Protein AF-A0A109V4A6-F1 (afdb_monomer)

Sequence (76 aa):
MDAGGGNYYVIRWDPKAQSDDDLKRMIVESMRKGAKRVMVVVKSDDISYMERAREVLANFIAQTIVVVREKEVSRT

Radius of gyration: 12.4 Å; Cα contacts (8 Å, |Δi|>4): 89; chains: 1; bounding box: 37×20×28 Å

Secondary structure (DSSP, 8-state):
-------PEEEEE-TTTS-HHHHHHHHHHHHHTT-SSEEEEES-S-HHHHHHHHHHHHT--SS-EEEEEHHHHTT-

pLDDT: mean 77.82, std 17.64, range [36.47, 95.69]

Mean predicted aligned error: 8.59 Å

Solvent-accessible surfac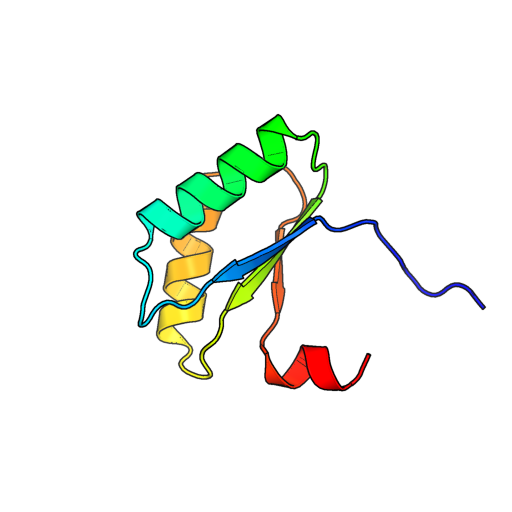e area (backbone atoms only — not comparable to full-atom values): 4742 Å² total; per-residue (Å²): 137,90,77,86,84,71,82,55,43,78,44,79,42,41,75,91,85,41,57,72,66,52,52,51,47,53,51,53,54,40,45,74,73,63,46,73,23,39,29,43,31,40,69,56,90,56,63,68,60,53,52,51,50,49,56,62,50,66,76,56,91,80,52,73,72,47,78,44,50,57,85,65,60,81,78,116

Nearest PDB structures (foldseek):
  5nez-assembly1_E  TM=7.490E-01  e=8.033E-03  Methanothermobacter thermautotrophicus str. Delta H
  5nez-assembly1_F  TM=7.393E-01  e=8.606E-03  Methanothermobacter thermautotrophicus str. Delta H
  5nez-assembly1_A  TM=7.595E-01  e=1.713E-02  Methanothermobacter thermautotrophicus str. Delta H
  5nez-assembly1_B  TM=7.707E-01  e=1.966E-02  Methanothermobacter thermautotrophicus str. Delta H
  5nez-assembly1_D  TM=7.541E-01  e=1.599E-02  Methanothermobacter thermautotrophicus str. Delta H

Structure (mmCIF, N/CA/C/O backbone):
data_AF-A0A109V4A6-F1
#
_entry.id   AF-A0A109V4A6-F1
#
loop_
_atom_site.group_PDB
_atom_site.id
_atom_site.type_symbol
_atom_site.label_atom_id
_atom_site.label_alt_id
_atom_site.label_comp_id
_atom_site.label_asym_id
_atom_site.label_entity_id
_atom_site.label_seq_id
_atom_site.pdbx_PDB_ins_code
_atom_site.Cartn_x
_atom_site.Cartn_y
_atom_site.Cartn_z
_atom_site.occupancy
_atom_site.B_iso_or_equiv
_atom_site.auth_seq_id
_atom_site.auth_comp_id
_atom_site.auth_asym_id
_atom_site.auth_a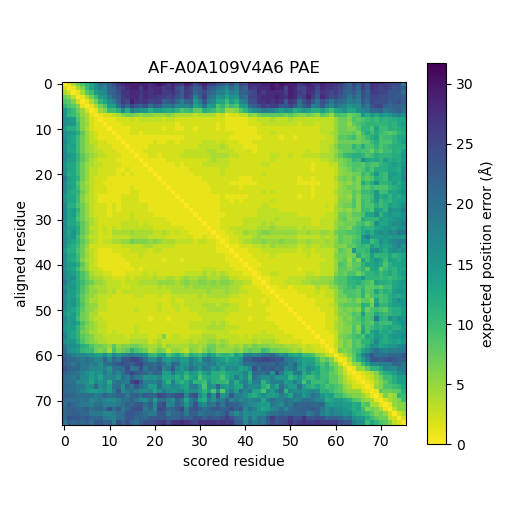tom_id
_atom_site.pdbx_PDB_model_num
ATOM 1 N N . MET A 1 1 ? -26.708 -9.929 -8.077 1.00 36.47 1 MET A N 1
ATOM 2 C CA . MET A 1 1 ? -25.943 -11.126 -7.676 1.00 36.47 1 MET A CA 1
ATOM 3 C C . MET A 1 1 ? -24.707 -10.624 -6.960 1.00 36.47 1 MET A C 1
ATOM 5 O O . MET A 1 1 ? -23.816 -10.100 -7.612 1.00 36.47 1 MET A O 1
ATOM 9 N N . ASP A 1 2 ? -24.725 -10.689 -5.632 1.00 40.03 2 ASP A N 1
ATOM 10 C CA . ASP A 1 2 ? -23.615 -10.287 -4.771 1.00 40.03 2 ASP A CA 1
ATOM 11 C C . ASP A 1 2 ? -22.596 -11.421 -4.669 1.00 40.03 2 ASP A C 1
ATOM 13 O O . ASP A 1 2 ? -22.893 -12.492 -4.142 1.00 40.03 2 ASP A O 1
ATOM 17 N N . ALA A 1 3 ? -21.381 -11.161 -5.143 1.00 38.31 3 ALA A N 1
ATOM 18 C CA . ALA A 1 3 ? -20.202 -11.953 -4.837 1.00 38.31 3 ALA A CA 1
ATOM 19 C C . ALA A 1 3 ? -19.179 -11.039 -4.141 1.00 38.31 3 ALA A C 1
ATOM 21 O O . ALA A 1 3 ? -18.509 -10.235 -4.776 1.00 38.31 3 ALA A O 1
ATOM 22 N N . GLY A 1 4 ? -19.083 -11.133 -2.811 1.00 37.62 4 GLY A N 1
ATOM 23 C CA . GLY A 1 4 ? -17.848 -10.828 -2.073 1.00 37.62 4 GLY A CA 1
ATOM 24 C C . GLY A 1 4 ? -17.351 -9.377 -1.992 1.00 37.62 4 GLY A C 1
ATOM 25 O O . GLY A 1 4 ? -16.171 -9.192 -1.702 1.00 37.62 4 GLY A O 1
ATOM 26 N N . GLY A 1 5 ? -18.194 -8.357 -2.189 1.00 41.50 5 GLY A N 1
ATOM 27 C CA . GLY A 1 5 ? -17.827 -6.933 -2.095 1.00 41.50 5 GLY A CA 1
ATOM 28 C C . GLY A 1 5 ? -17.479 -6.453 -0.678 1.00 41.50 5 GLY A C 1
ATOM 29 O O . GLY A 1 5 ? -18.168 -5.615 -0.102 1.00 41.50 5 GLY A O 1
ATOM 30 N N . GLY A 1 6 ? -16.418 -6.988 -0.071 1.00 53.12 6 GLY A N 1
ATOM 31 C CA . GLY A 1 6 ? -15.838 -6.412 1.137 1.00 53.12 6 GLY A CA 1
ATOM 32 C C . GLY A 1 6 ? -15.365 -4.991 0.835 1.00 53.12 6 GLY A C 1
ATOM 33 O O . GLY A 1 6 ? -14.598 -4.785 -0.095 1.00 53.12 6 GLY A O 1
ATOM 34 N N . ASN A 1 7 ? -15.830 -4.002 1.593 1.00 72.88 7 ASN A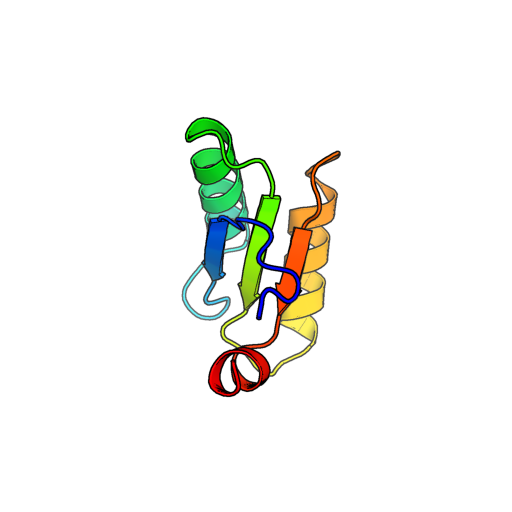 N 1
ATOM 35 C CA . ASN A 1 7 ? -15.515 -2.592 1.360 1.00 72.88 7 ASN A CA 1
ATOM 36 C C . ASN A 1 7 ? -14.031 -2.316 1.712 1.00 72.88 7 ASN A C 1
ATOM 38 O O . ASN A 1 7 ? -13.707 -2.022 2.865 1.00 72.88 7 ASN A O 1
ATOM 42 N N . TYR A 1 8 ? -13.113 -2.518 0.759 1.00 76.81 8 TYR A N 1
ATOM 43 C CA . TYR A 1 8 ? -11.679 -2.254 0.926 1.00 76.81 8 TYR A CA 1
ATOM 44 C C . TYR A 1 8 ? -11.367 -0.786 0.636 1.00 76.81 8 TYR A C 1
ATOM 46 O O . TYR A 1 8 ? -11.786 -0.237 -0.382 1.00 76.81 8 TYR A O 1
ATOM 54 N N . TYR A 1 9 ? -10.545 -0.168 1.482 1.00 84.31 9 TYR A N 1
ATOM 55 C CA . TYR A 1 9 ? -9.872 1.072 1.122 1.00 84.31 9 TYR A CA 1
ATOM 56 C C . TYR A 1 9 ? -8.696 0.749 0.198 1.00 84.31 9 TYR A C 1
ATOM 58 O O . TYR A 1 9 ? -7.773 0.034 0.590 1.00 84.31 9 TYR A O 1
ATOM 66 N N . VAL A 1 10 ? -8.733 1.247 -1.037 1.00 88.69 10 VAL A N 1
ATOM 67 C CA . VAL A 1 10 ? -7.733 0.906 -2.056 1.00 88.69 10 VAL A CA 1
ATOM 68 C C . VAL A 1 10 ? -6.587 1.910 -2.045 1.00 88.69 10 VAL A C 1
ATOM 70 O O . VAL A 1 10 ? -6.767 3.081 -2.373 1.00 88.69 10 VAL A O 1
ATOM 73 N N . ILE A 1 11 ? -5.392 1.426 -1.726 1.00 90.50 11 ILE A N 1
ATOM 74 C CA . ILE A 1 11 ? -4.123 2.137 -1.849 1.00 90.50 11 ILE A CA 1
ATOM 75 C C . ILE A 1 11 ? -3.455 1.684 -3.141 1.00 90.50 11 ILE A C 1
ATOM 77 O O . ILE A 1 11 ? -3.256 0.495 -3.360 1.00 90.50 11 ILE A O 1
ATOM 81 N N . ARG A 1 12 ? -3.099 2.633 -4.005 1.00 92.31 12 ARG A N 1
ATOM 82 C CA . ARG A 1 12 ? -2.280 2.370 -5.191 1.00 92.31 12 ARG A CA 1
ATOM 83 C C . ARG A 1 12 ? -0.896 2.940 -4.939 1.00 92.31 12 ARG A C 1
ATOM 85 O O . ARG A 1 12 ? -0.778 4.155 -4.819 1.00 92.31 12 ARG A O 1
ATOM 92 N N . TRP A 1 13 ? 0.102 2.074 -4.848 1.00 94.62 13 TRP A N 1
ATOM 93 C CA . TRP A 1 13 ? 1.479 2.456 -4.558 1.00 94.62 13 TRP A CA 1
ATOM 94 C C . TRP A 1 13 ? 2.368 2.183 -5.766 1.00 94.62 13 TRP A C 1
ATOM 96 O O . TRP A 1 13 ? 2.349 1.087 -6.329 1.00 94.62 13 TRP A O 1
ATOM 106 N N . ASP A 1 14 ? 3.111 3.205 -6.179 1.00 94.56 14 ASP A N 1
ATOM 107 C CA . ASP A 1 14 ? 4.110 3.118 -7.236 1.00 94.56 14 ASP A CA 1
ATOM 108 C C . ASP A 1 14 ? 5.512 3.042 -6.620 1.00 94.56 14 ASP A C 1
ATOM 110 O O . ASP A 1 14 ? 6.059 4.075 -6.236 1.00 94.56 14 ASP A O 1
ATOM 114 N N . PRO A 1 15 ? 6.132 1.856 -6.549 1.00 92.19 15 PRO A N 1
ATOM 115 C CA . PRO A 1 15 ? 7.436 1.696 -5.912 1.00 92.19 15 PRO A CA 1
ATOM 116 C C . PRO A 1 15 ? 8.594 2.355 -6.677 1.00 92.19 15 PRO A C 1
ATOM 118 O O . PRO A 1 15 ? 9.710 2.419 -6.160 1.00 92.19 15 PRO A O 1
ATOM 121 N N . LYS A 1 16 ? 8.369 2.797 -7.923 1.00 93.12 16 LYS A N 1
ATOM 122 C CA . LYS A 1 16 ? 9.372 3.507 -8.731 1.00 93.12 16 LYS A CA 1
ATOM 123 C C . LYS A 1 16 ? 9.331 5.016 -8.502 1.00 93.12 16 LYS A C 1
ATOM 125 O O . LYS A 1 16 ? 10.321 5.690 -8.770 1.00 93.12 16 LYS A O 1
ATOM 130 N N . ALA A 1 17 ? 8.202 5.535 -8.021 1.00 94.75 17 ALA A N 1
ATOM 131 C CA . ALA A 1 17 ? 7.993 6.958 -7.760 1.00 94.75 17 ALA A CA 1
ATOM 132 C C . ALA A 1 17 ? 7.824 7.289 -6.267 1.00 94.75 17 ALA A C 1
ATOM 134 O O . ALA A 1 17 ? 7.957 8.448 -5.882 1.00 94.75 17 ALA A O 1
ATOM 135 N N . GLN A 1 18 ? 7.511 6.297 -5.435 1.00 95.19 18 GLN A N 1
ATOM 136 C CA . GLN A 1 18 ? 7.182 6.450 -4.022 1.00 95.19 18 GLN A CA 1
ATOM 137 C C . GLN A 1 18 ? 8.038 5.507 -3.176 1.00 95.19 18 GLN A C 1
ATOM 139 O O . GLN A 1 18 ? 8.318 4.368 -3.552 1.00 95.19 18 GLN A O 1
ATOM 144 N N . SER A 1 19 ? 8.439 5.990 -2.008 1.00 95.38 19 SER A N 1
ATOM 145 C CA . SER A 1 19 ? 9.205 5.230 -1.025 1.00 95.38 19 SER A CA 1
ATOM 146 C C . SER A 1 19 ? 8.320 4.262 -0.226 1.00 95.38 19 SER A C 1
ATOM 148 O O . SER A 1 19 ? 7.087 4.311 -0.285 1.00 95.38 19 SER A O 1
ATOM 150 N N . ASP A 1 20 ? 8.950 3.395 0.567 1.00 94.31 20 ASP A N 1
ATOM 151 C CA . ASP A 1 20 ? 8.244 2.520 1.515 1.00 94.31 20 ASP A CA 1
ATOM 152 C C . ASP A 1 20 ? 7.557 3.327 2.633 1.00 94.31 20 ASP A C 1
ATOM 154 O O . ASP A 1 20 ? 6.474 2.963 3.105 1.00 94.31 20 ASP A O 1
ATOM 158 N N . ASP A 1 21 ? 8.136 4.472 3.009 1.00 94.69 21 ASP A N 1
ATOM 159 C CA . ASP A 1 21 ? 7.548 5.396 3.981 1.00 94.69 21 ASP A CA 1
ATOM 160 C C . ASP A 1 21 ? 6.273 6.059 3.446 1.00 94.69 21 ASP A C 1
ATOM 162 O O . ASP A 1 21 ? 5.325 6.275 4.208 1.00 94.69 21 ASP A O 1
ATOM 166 N N . ASP A 1 22 ? 6.194 6.313 2.136 1.00 95.69 22 ASP A N 1
ATOM 167 C CA . ASP A 1 22 ? 4.969 6.807 1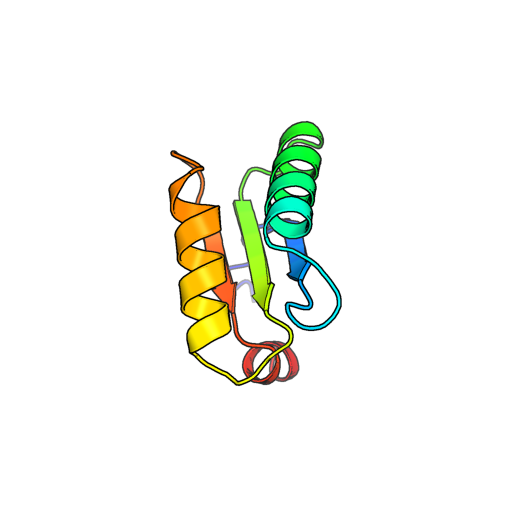.503 1.00 95.69 22 ASP A CA 1
ATOM 168 C C . ASP A 1 22 ? 3.847 5.768 1.608 1.00 95.69 22 ASP A C 1
ATOM 170 O O . ASP A 1 22 ? 2.735 6.104 2.023 1.00 95.69 22 ASP A O 1
ATOM 174 N N . LEU A 1 23 ? 4.140 4.492 1.323 1.00 93.81 23 LEU A N 1
ATOM 175 C CA . LEU A 1 23 ? 3.174 3.402 1.497 1.00 93.81 23 LEU A CA 1
ATOM 176 C C . LEU A 1 23 ? 2.705 3.314 2.955 1.00 93.81 23 LEU A C 1
ATOM 178 O O . LEU A 1 23 ? 1.501 3.269 3.225 1.00 93.81 23 LEU A O 1
ATOM 182 N N . LYS A 1 24 ? 3.644 3.354 3.906 1.00 92.56 24 LYS A N 1
ATOM 183 C CA . LYS A 1 24 ? 3.343 3.341 5.342 1.00 92.56 24 LYS A CA 1
ATOM 184 C C . LYS A 1 24 ? 2.423 4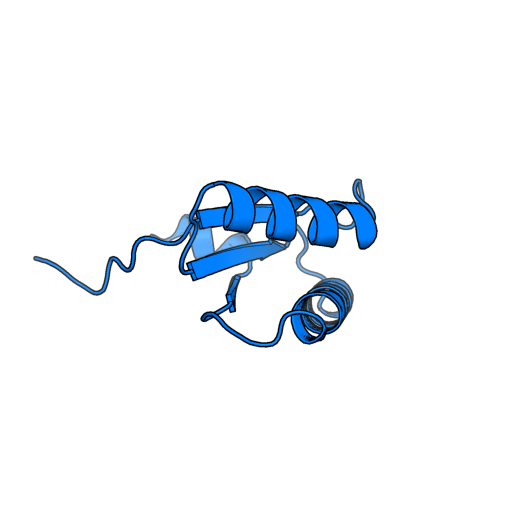.498 5.733 1.00 92.56 24 LYS A C 1
ATOM 186 O O . LYS A 1 24 ? 1.432 4.290 6.439 1.00 92.56 24 LYS A O 1
ATOM 191 N N . ARG A 1 25 ? 2.710 5.711 5.253 1.00 94.19 25 ARG A N 1
ATOM 192 C CA . ARG A 1 25 ? 1.897 6.904 5.506 1.00 94.19 25 ARG A CA 1
ATOM 193 C C . ARG A 1 25 ? 0.490 6.758 4.932 1.00 94.19 25 ARG A C 1
ATOM 195 O O . ARG A 1 25 ? -0.474 7.024 5.648 1.00 94.19 25 ARG A O 1
ATOM 202 N N . MET A 1 26 ? 0.357 6.284 3.694 1.00 93.06 26 MET A N 1
ATOM 203 C CA . MET A 1 26 ? -0.943 6.047 3.057 1.00 93.06 26 MET A CA 1
ATOM 204 C C . MET A 1 26 ? -1.800 5.051 3.851 1.00 93.06 26 MET A C 1
ATOM 206 O O . MET A 1 26 ? -3.002 5.265 4.023 1.00 93.06 26 MET A O 1
ATOM 210 N N . ILE A 1 27 ? -1.189 3.989 4.388 1.00 89.94 27 ILE A N 1
ATOM 211 C CA . ILE A 1 27 ? -1.878 3.004 5.233 1.00 89.94 27 ILE A CA 1
ATOM 212 C C . ILE A 1 27 ? -2.366 3.657 6.527 1.00 89.94 27 ILE A C 1
ATOM 214 O O . ILE A 1 27 ? -3.553 3.563 6.844 1.00 89.94 27 ILE A O 1
ATOM 218 N N . VAL A 1 28 ? -1.499 4.382 7.239 1.00 89.69 28 VAL A N 1
ATOM 219 C CA . VAL A 1 28 ? -1.877 5.085 8.477 1.00 89.69 28 VAL A CA 1
ATOM 220 C C . VAL A 1 28 ? -2.997 6.097 8.226 1.00 89.69 28 VAL A C 1
ATOM 222 O O . VAL A 1 28 ? -3.951 6.173 9.001 1.00 89.69 28 VAL A O 1
ATOM 225 N N . GLU A 1 29 ? -2.920 6.864 7.140 1.00 92.00 29 GLU A N 1
ATOM 226 C CA . GLU A 1 29 ? -3.958 7.827 6.767 1.00 92.00 29 GLU A CA 1
ATOM 227 C C . GLU A 1 29 ? -5.292 7.141 6.451 1.00 92.00 29 GLU A C 1
ATOM 229 O O . GLU A 1 29 ? -6.344 7.652 6.840 1.00 92.00 29 GLU A O 1
ATOM 234 N N . SER A 1 30 ? -5.271 5.970 5.808 1.00 88.44 30 SER A N 1
ATOM 235 C CA . SER A 1 30 ? -6.490 5.192 5.563 1.00 88.44 30 SER A CA 1
ATOM 236 C C . SER A 1 30 ? -7.138 4.714 6.866 1.00 88.44 30 SER A C 1
ATOM 238 O O . SER A 1 30 ? -8.346 4.867 7.054 1.00 88.44 30 SER A O 1
ATOM 240 N N . MET A 1 31 ? -6.334 4.229 7.815 1.00 85.62 31 MET A N 1
ATOM 241 C CA . MET A 1 31 ? -6.807 3.779 9.125 1.00 85.62 31 MET A CA 1
ATOM 242 C C . MET A 1 31 ? -7.375 4.942 9.943 1.00 85.62 31 MET A C 1
ATOM 244 O O . MET A 1 31 ? -8.438 4.806 10.544 1.00 85.62 31 MET A O 1
ATOM 248 N N . ARG A 1 32 ? -6.737 6.122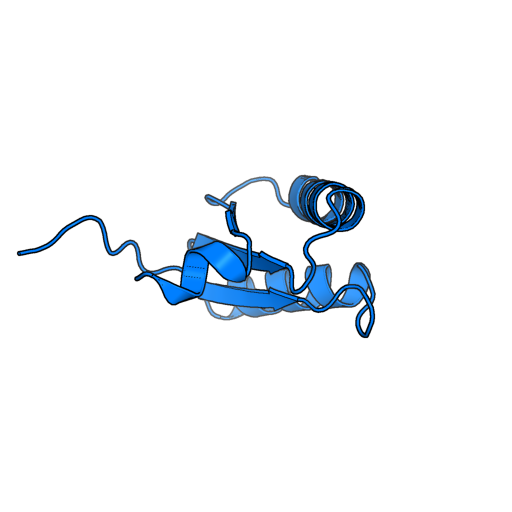 9.901 1.00 87.00 32 ARG A N 1
ATOM 249 C CA . ARG A 1 32 ? -7.268 7.351 10.524 1.00 87.00 32 ARG A CA 1
ATOM 250 C C . ARG A 1 32 ? -8.629 7.759 9.957 1.00 87.00 32 ARG A C 1
ATOM 252 O O . ARG A 1 32 ? -9.434 8.335 10.678 1.00 87.00 32 ARG A O 1
ATOM 259 N N . LYS A 1 33 ? -8.901 7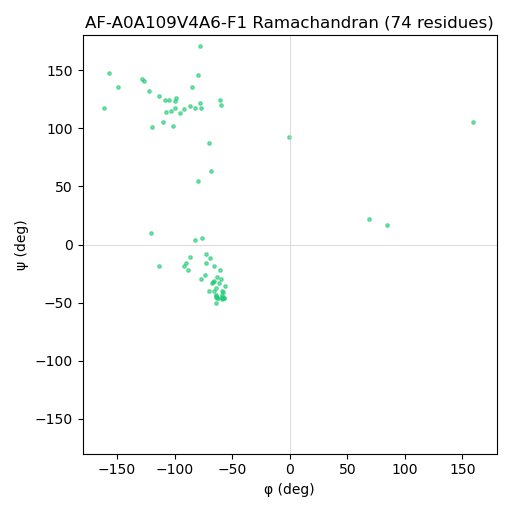.436 8.690 1.00 87.62 33 LYS A N 1
ATOM 260 C CA . LYS A 1 33 ? -10.201 7.648 8.029 1.00 87.62 33 LYS A CA 1
ATOM 261 C C . LYS A 1 33 ? -11.222 6.540 8.327 1.00 87.62 33 LYS A C 1
ATOM 263 O O . LYS A 1 33 ? -12.319 6.565 7.778 1.00 87.62 33 LYS A O 1
ATOM 268 N N . GLY A 1 34 ? -10.881 5.573 9.180 1.00 83.88 34 GLY A N 1
ATOM 269 C CA . GLY A 1 34 ? -11.763 4.477 9.574 1.00 83.88 34 GLY A CA 1
ATOM 270 C C . GLY A 1 34 ? -11.761 3.285 8.615 1.00 83.88 34 GLY A C 1
ATOM 271 O O . GLY A 1 34 ? -12.677 2.462 8.678 1.00 83.88 34 GLY A O 1
ATOM 272 N N . ALA A 1 35 ? -10.763 3.167 7.728 1.00 85.31 35 ALA A N 1
ATOM 273 C CA . ALA A 1 35 ? -10.616 1.983 6.887 1.00 85.31 35 ALA A CA 1
ATOM 274 C C . ALA A 1 35 ? -10.443 0.732 7.761 1.00 85.31 35 ALA A C 1
ATOM 276 O O . ALA A 1 35 ? -9.493 0.635 8.532 1.00 85.31 35 ALA A O 1
ATOM 277 N N . LYS A 1 36 ? -11.367 -0.226 7.620 1.00 79.81 36 LYS A N 1
ATOM 278 C CA . LYS A 1 36 ? -11.339 -1.515 8.340 1.00 79.81 36 LYS A CA 1
ATOM 279 C C . LYS A 1 36 ? -10.589 -2.617 7.591 1.00 79.81 36 LYS A C 1
ATOM 281 O O . LYS A 1 36 ? -10.347 -3.689 8.140 1.00 79.81 36 LYS A O 1
ATOM 286 N N . ARG A 1 37 ? -10.353 -2.409 6.295 1.00 81.44 37 ARG A N 1
ATOM 287 C CA . ARG A 1 37 ? -9.671 -3.321 5.372 1.00 81.44 37 ARG A CA 1
ATOM 288 C C . ARG A 1 37 ? -8.968 -2.474 4.326 1.00 81.44 37 ARG A C 1
ATOM 290 O O . ARG A 1 37 ? -9.575 -1.538 3.803 1.00 81.44 37 ARG A O 1
ATOM 297 N N . VAL A 1 38 ? -7.722 -2.804 4.015 1.00 83.06 38 VAL A N 1
ATOM 298 C CA . VAL A 1 38 ? -6.908 -2.057 3.053 1.00 83.06 38 VAL A CA 1
ATOM 299 C C . VAL A 1 38 ? -6.470 -3.008 1.948 1.00 83.06 38 VAL A C 1
ATOM 301 O O . VAL A 1 38 ? -6.004 -4.109 2.221 1.00 83.06 38 VAL A O 1
ATOM 304 N N . MET A 1 39 ? -6.634 -2.600 0.694 1.00 85.50 39 MET A N 1
ATOM 305 C CA . MET A 1 39 ? -6.073 -3.308 -0.454 1.00 85.50 39 MET A CA 1
ATOM 306 C C . MET A 1 39 ? -4.922 -2.483 -1.008 1.00 85.50 39 MET A C 1
ATOM 308 O O . MET A 1 39 ? -5.125 -1.318 -1.346 1.00 85.50 39 MET A O 1
ATOM 312 N N . VAL A 1 40 ? -3.732 -3.072 -1.108 1.00 88.62 40 VAL A N 1
ATOM 313 C CA . VAL A 1 40 ? -2.564 -2.413 -1.700 1.00 88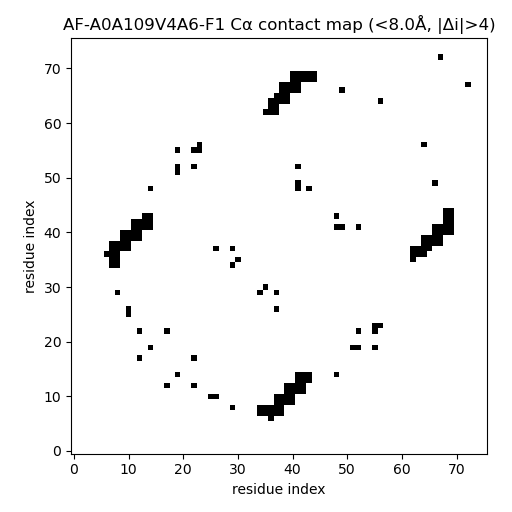.62 40 VAL A CA 1
ATOM 314 C C . VAL A 1 40 ? -2.354 -2.959 -3.104 1.00 88.62 40 VAL A C 1
ATOM 316 O O . VAL A 1 40 ? -2.058 -4.136 -3.296 1.00 88.62 40 VAL A O 1
ATOM 319 N N . VAL A 1 41 ? -2.517 -2.087 -4.090 1.00 89.50 41 VAL A N 1
ATOM 320 C CA . VAL A 1 41 ? -2.203 -2.357 -5.489 1.00 89.50 41 VAL A CA 1
ATOM 321 C C . VAL A 1 41 ? -0.806 -1.823 -5.759 1.00 89.50 41 VAL A C 1
ATOM 323 O O . VAL A 1 41 ? -0.587 -0.610 -5.719 1.00 89.50 41 VAL A O 1
ATOM 326 N N . VAL A 1 42 ? 0.129 -2.731 -6.023 1.00 91.50 42 VAL A N 1
ATOM 327 C CA . VAL A 1 42 ? 1.507 -2.388 -6.390 1.00 91.50 42 VAL A CA 1
ATOM 328 C C . VAL A 1 42 ? 1.554 -2.173 -7.902 1.00 91.50 42 VAL A C 1
ATOM 330 O O . VAL A 1 42 ? 1.253 -3.089 -8.668 1.00 91.50 42 VAL A O 1
ATOM 333 N N . LYS A 1 43 ? 1.919 -0.965 -8.344 1.00 89.88 43 LYS A N 1
ATOM 334 C CA . LYS A 1 43 ? 2.038 -0.597 -9.770 1.00 89.88 43 LYS A CA 1
ATOM 335 C C . LYS A 1 43 ? 3.354 -1.087 -10.378 1.00 89.88 43 LYS A C 1
ATOM 337 O O . LYS A 1 43 ? 4.172 -0.315 -10.874 1.00 89.88 43 LYS A O 1
ATOM 342 N N . SER A 1 44 ? 3.615 -2.380 -10.254 1.00 86.31 44 SER A N 1
ATOM 343 C CA . SER A 1 44 ? 4.775 -3.025 -10.855 1.00 86.31 44 SER A CA 1
ATOM 344 C C . SER A 1 44 ? 4.516 -4.515 -11.029 1.00 86.31 44 SER A C 1
ATOM 346 O O . SER A 1 44 ? 3.840 -5.137 -10.213 1.00 86.31 44 SER A O 1
ATOM 348 N N . ASP A 1 45 ? 5.089 -5.087 -12.085 1.00 84.38 45 ASP A N 1
ATOM 349 C CA . ASP A 1 45 ? 5.101 -6.534 -12.318 1.00 84.38 45 ASP A CA 1
ATOM 350 C C . ASP A 1 45 ? 6.286 -7.234 -11.623 1.00 84.38 45 ASP A C 1
ATOM 352 O O . ASP A 1 45 ? 6.335 -8.462 -11.577 1.00 84.38 45 ASP A O 1
ATOM 356 N N . ASP A 1 46 ? 7.252 -6.470 -11.105 1.00 87.50 46 ASP A N 1
ATOM 357 C CA . ASP A 1 46 ? 8.441 -7.008 -10.445 1.00 87.50 46 ASP A CA 1
ATOM 358 C C . ASP A 1 46 ? 8.108 -7.470 -9.016 1.00 87.50 46 ASP A C 1
ATOM 360 O O . ASP A 1 46 ? 7.627 -6.702 -8.176 1.00 87.50 46 ASP A O 1
ATOM 364 N N . ILE A 1 47 ? 8.371 -8.755 -8.763 1.00 87.00 47 ILE A N 1
ATOM 365 C CA . ILE A 1 47 ? 8.037 -9.449 -7.518 1.00 87.00 47 ILE A CA 1
ATOM 366 C C . ILE A 1 47 ? 8.767 -8.875 -6.302 1.00 87.00 47 ILE A C 1
ATOM 368 O O . ILE A 1 47 ? 8.207 -8.885 -5.207 1.00 87.00 47 ILE A O 1
ATOM 372 N N . SER A 1 48 ? 9.955 -8.295 -6.484 1.00 90.88 48 SER A N 1
ATOM 373 C CA . SER A 1 48 ? 10.718 -7.692 -5.388 1.00 90.88 48 SER A CA 1
ATOM 374 C C . SER A 1 48 ? 9.957 -6.536 -4.728 1.00 90.88 48 SER A C 1
ATOM 376 O O . SER A 1 48 ? 10.000 -6.359 -3.511 1.00 90.88 48 SER A O 1
ATOM 378 N N . TYR A 1 49 ? 9.163 -5.780 -5.493 1.00 89.94 49 TYR A N 1
ATOM 379 C CA . TYR A 1 49 ? 8.327 -4.722 -4.927 1.00 89.94 49 TYR A CA 1
ATOM 380 C C . TYR A 1 49 ? 7.110 -5.258 -4.170 1.00 89.94 49 TYR A C 1
ATOM 382 O O . TYR A 1 49 ? 6.623 -4.601 -3.252 1.00 89.94 49 TYR A O 1
ATOM 390 N N . MET A 1 50 ? 6.632 -6.455 -4.513 1.00 84.88 50 MET A N 1
ATOM 391 C CA . MET A 1 50 ? 5.580 -7.133 -3.750 1.00 84.88 50 MET A CA 1
ATOM 392 C C . MET A 1 50 ? 6.115 -7.598 -2.394 1.00 84.88 50 MET A C 1
ATOM 394 O O . MET A 1 50 ? 5.427 -7.464 -1.383 1.00 84.88 50 MET A O 1
ATOM 398 N N . GLU A 1 51 ? 7.351 -8.102 -2.361 1.00 88.50 51 GLU A N 1
ATOM 399 C CA . GLU A 1 51 ? 8.042 -8.474 -1.123 1.00 88.50 51 GLU A CA 1
ATOM 400 C C . GLU A 1 51 ? 8.263 -7.254 -0.226 1.00 88.50 51 GLU A C 1
ATOM 402 O O . GLU A 1 51 ? 7.893 -7.296 0.947 1.00 88.50 51 GLU A O 1
ATOM 407 N N . ARG A 1 52 ? 8.728 -6.134 -0.793 1.00 90.44 52 ARG A N 1
ATOM 408 C CA . ARG A 1 52 ? 8.858 -4.858 -0.068 1.00 90.44 52 ARG A CA 1
ATOM 409 C C . ARG A 1 52 ? 7.528 -4.362 0.488 1.00 90.44 52 ARG A C 1
ATOM 411 O O . ARG A 1 52 ? 7.441 -4.014 1.663 1.00 90.44 52 ARG A O 1
ATOM 418 N N . ALA A 1 53 ? 6.462 -4.390 -0.316 1.00 89.00 53 ALA A N 1
ATOM 419 C CA . ALA A 1 53 ? 5.130 -4.057 0.176 1.00 89.00 53 ALA A CA 1
ATOM 420 C C . ALA A 1 53 ? 4.752 -4.972 1.352 1.00 89.00 53 ALA A C 1
ATOM 422 O O . ALA A 1 53 ? 4.335 -4.480 2.395 1.00 89.00 53 ALA A O 1
ATOM 423 N N . ARG A 1 54 ? 4.970 -6.289 1.245 1.00 85.94 54 ARG A N 1
ATOM 424 C CA . ARG A 1 54 ? 4.703 -7.248 2.331 1.00 85.94 54 ARG A CA 1
ATOM 425 C C . ARG A 1 54 ? 5.477 -6.918 3.612 1.00 85.94 54 ARG A C 1
ATOM 427 O O . ARG A 1 54 ? 4.898 -7.025 4.689 1.00 85.94 54 ARG A O 1
ATOM 434 N N . GLU A 1 55 ? 6.740 -6.511 3.516 1.00 89.12 55 GLU A N 1
ATOM 435 C CA . GLU A 1 55 ? 7.553 -6.089 4.667 1.00 89.12 55 GLU A CA 1
ATOM 436 C C . GLU A 1 55 ? 6.990 -4.835 5.340 1.00 89.12 55 GLU A C 1
ATOM 438 O O . GLU A 1 55 ? 6.840 -4.802 6.562 1.00 89.12 55 GLU A O 1
ATOM 443 N N . VAL A 1 56 ? 6.589 -3.830 4.554 1.00 88.75 56 VAL A N 1
ATOM 444 C CA . VAL A 1 56 ? 5.907 -2.640 5.084 1.00 88.75 56 VAL A CA 1
ATOM 445 C C . VAL A 1 56 ? 4.625 -3.043 5.807 1.00 88.75 56 VAL A C 1
ATOM 447 O O . VAL A 1 56 ? 4.383 -2.587 6.926 1.00 88.75 56 VAL A O 1
ATOM 450 N N . LEU A 1 57 ? 3.833 -3.930 5.199 1.00 84.62 57 LEU A N 1
ATOM 451 C CA . LEU A 1 57 ? 2.567 -4.418 5.741 1.00 84.62 57 LEU A CA 1
ATOM 452 C C . LEU A 1 57 ? 2.734 -5.261 7.010 1.00 84.62 57 LEU A C 1
ATOM 454 O O . LEU A 1 57 ? 1.875 -5.193 7.885 1.00 84.62 57 LEU A O 1
ATOM 458 N N . ALA A 1 58 ? 3.837 -6.000 7.154 1.00 82.88 58 ALA A N 1
ATOM 459 C CA . ALA A 1 58 ? 4.130 -6.795 8.349 1.00 82.88 58 ALA A CA 1
ATOM 460 C C . ALA A 1 58 ? 4.242 -5.940 9.625 1.00 82.88 58 ALA A C 1
ATOM 462 O O . ALA A 1 58 ? 4.012 -6.442 10.723 1.00 82.88 58 ALA A O 1
ATOM 463 N N . ASN A 1 59 ? 4.521 -4.638 9.490 1.00 78.75 59 ASN A N 1
ATOM 464 C CA . ASN A 1 59 ? 4.530 -3.697 10.612 1.00 78.75 59 ASN A CA 1
ATOM 465 C C . ASN A 1 59 ? 3.125 -3.355 11.147 1.00 78.75 59 ASN A C 1
ATOM 467 O O . ASN A 1 59 ? 3.007 -2.686 12.174 1.00 78.75 59 ASN A O 1
ATOM 471 N N . PHE A 1 60 ? 2.053 -3.778 10.469 1.00 75.50 60 PHE A N 1
ATOM 472 C CA . PHE A 1 60 ? 0.670 -3.484 10.838 1.00 75.50 60 PHE A CA 1
ATOM 473 C C . PHE A 1 60 ? -0.027 -4.762 11.331 1.00 75.50 60 PHE A C 1
ATOM 475 O O . PHE A 1 60 ? -0.381 -5.641 10.552 1.00 75.50 60 PHE A O 1
ATOM 482 N N . ILE A 1 61 ? -0.234 -4.870 12.648 1.00 59.53 61 ILE A N 1
ATOM 483 C CA . ILE A 1 61 ? -0.602 -6.135 13.316 1.00 59.53 61 ILE A CA 1
ATOM 484 C C . ILE A 1 61 ? -2.050 -6.614 13.078 1.00 59.53 61 ILE A C 1
ATOM 486 O O . ILE A 1 61 ? -2.324 -7.790 13.293 1.00 59.53 61 ILE A O 1
ATOM 490 N N . ALA A 1 62 ? -2.999 -5.808 12.596 1.00 54.06 62 ALA A N 1
ATOM 491 C CA . ALA A 1 62 ? -4.343 -6.333 12.326 1.00 54.06 62 ALA A CA 1
ATOM 492 C C . ALA A 1 62 ? -5.161 -5.454 11.379 1.00 54.06 62 ALA A C 1
ATOM 494 O O . ALA A 1 62 ? -5.502 -4.332 11.738 1.00 54.06 62 ALA A O 1
ATOM 495 N N . GLN A 1 63 ? -5.513 -6.013 10.215 1.00 51.69 63 GLN A N 1
ATOM 496 C CA . GLN A 1 63 ? -6.794 -5.900 9.491 1.00 51.69 63 GLN A CA 1
ATOM 497 C C . GLN A 1 63 ? -6.558 -6.266 8.022 1.00 51.69 63 GLN A C 1
ATOM 499 O O . GLN A 1 63 ? -5.970 -5.483 7.292 1.00 51.69 63 GLN A O 1
ATOM 504 N N . THR A 1 64 ? -7.003 -7.468 7.623 1.00 56.97 64 THR A N 1
ATOM 505 C CA . THR A 1 64 ? -6.994 -8.053 6.260 1.00 56.97 64 THR A CA 1
ATOM 506 C C . THR A 1 64 ? -6.409 -7.137 5.181 1.00 56.97 64 THR A C 1
ATOM 508 O O . THR A 1 64 ? -7.136 -6.329 4.593 1.00 56.97 64 THR A O 1
ATOM 511 N N . ILE A 1 65 ? -5.105 -7.272 4.935 1.00 57.69 65 ILE A N 1
ATOM 512 C CA . ILE A 1 65 ? -4.419 -6.541 3.873 1.00 57.69 65 ILE A CA 1
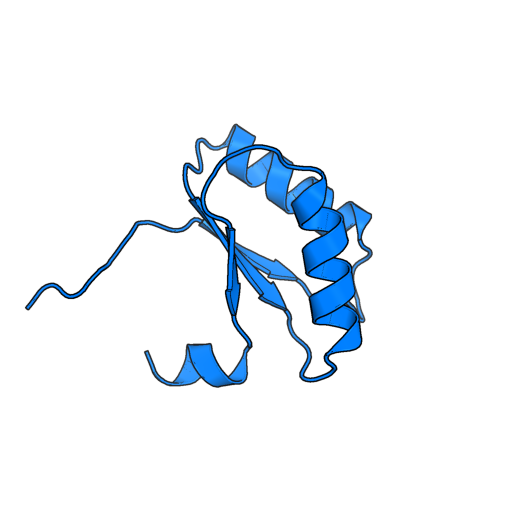ATOM 513 C C . ILE A 1 65 ? -4.279 -7.475 2.678 1.00 57.69 65 ILE A C 1
ATOM 515 O O . ILE A 1 65 ? -3.659 -8.531 2.786 1.00 57.69 65 ILE A O 1
ATOM 519 N N . VAL A 1 66 ? -4.904 -7.111 1.559 1.00 61.59 66 VAL A N 1
ATOM 520 C CA . VAL A 1 66 ? -4.853 -7.886 0.311 1.00 61.59 66 VAL A CA 1
ATOM 521 C C . VAL A 1 66 ? -3.922 -7.161 -0.649 1.00 61.59 66 VAL A C 1
ATOM 523 O O . VAL A 1 66 ? -4.115 -5.974 -0.917 1.00 61.59 66 VAL A O 1
ATOM 526 N N . VAL A 1 67 ? -2.906 -7.861 -1.147 1.00 61.53 67 VAL A N 1
ATOM 527 C CA . VAL A 1 67 ? -1.992 -7.331 -2.161 1.00 61.53 67 VAL A CA 1
ATOM 528 C C . VAL A 1 67 ? -2.427 -7.877 -3.515 1.00 61.53 67 VAL A C 1
ATOM 530 O O . VAL A 1 67 ? -2.531 -9.091 -3.674 1.00 61.53 67 VAL A O 1
ATOM 533 N N . VAL A 1 68 ? -2.703 -6.992 -4.473 1.00 68.00 68 VAL A N 1
ATOM 534 C CA . VAL A 1 68 ? -3.173 -7.369 -5.818 1.00 68.00 68 VAL A CA 1
ATOM 535 C C . VAL A 1 68 ? -2.272 -6.729 -6.867 1.00 68.00 68 VAL A C 1
ATOM 537 O O . VAL A 1 68 ? -1.860 -5.576 -6.723 1.00 68.00 68 VAL A O 1
ATOM 540 N N . ARG A 1 69 ? -1.965 -7.470 -7.935 1.00 65.38 69 ARG A N 1
ATOM 541 C CA . ARG A 1 69 ? -1.206 -6.945 -9.078 1.00 65.38 69 ARG A CA 1
ATOM 542 C C . ARG A 1 69 ? -2.105 -6.130 -9.999 1.00 65.38 69 ARG A C 1
ATOM 544 O O . ARG A 1 69 ? -3.259 -6.482 -10.224 1.00 65.38 69 ARG A O 1
ATOM 551 N N . GLU A 1 70 ? -1.563 -5.083 -10.611 1.00 54.59 70 GLU A N 1
ATOM 552 C CA . GLU A 1 70 ? -2.318 -4.187 -11.502 1.00 54.59 70 GLU A CA 1
ATOM 553 C C . GLU A 1 70 ? -3.004 -4.917 -12.679 1.00 54.59 70 GLU A C 1
ATOM 555 O O . GLU A 1 70 ? -4.149 -4.612 -13.022 1.00 54.59 70 GLU A O 1
ATOM 560 N N . LYS A 1 71 ? -2.370 -5.958 -13.237 1.00 57.66 71 LYS A N 1
ATOM 561 C CA . LYS A 1 71 ? -2.954 -6.800 -14.302 1.00 57.66 71 LYS A CA 1
ATOM 562 C C . LYS A 1 71 ? -4.176 -7.617 -13.871 1.00 57.66 71 LYS A C 1
ATOM 564 O O . LYS A 1 71 ? -4.924 -8.080 -14.724 1.00 57.66 71 LYS A O 1
ATOM 569 N N . GLU A 1 72 ? -4.379 -7.813 -12.572 1.00 55.62 72 GLU A N 1
ATOM 570 C CA . GLU A 1 72 ? -5.519 -8.560 -12.029 1.00 55.62 72 GLU A CA 1
ATOM 571 C C . GLU A 1 72 ? -6.707 -7.639 -11.719 1.00 55.62 72 GLU A C 1
ATOM 573 O O . GLU A 1 72 ? -7.842 -8.099 -11.676 1.00 55.62 72 GLU A O 1
ATOM 578 N N . VAL A 1 73 ? -6.476 -6.326 -11.593 1.00 55.44 73 VAL A N 1
ATOM 579 C CA . VAL A 1 73 ? -7.532 -5.330 -11.336 1.00 55.44 73 VAL A CA 1
ATOM 580 C C . VAL A 1 73 ? -8.343 -5.019 -12.600 1.00 55.44 73 VAL A C 1
ATOM 582 O O . VAL A 1 73 ? -9.529 -4.730 -12.510 1.00 55.44 73 VAL A O 1
ATOM 585 N N . SER A 1 74 ? -7.744 -5.128 -13.788 1.00 51.44 74 SER A N 1
ATOM 586 C CA . SER A 1 74 ? -8.369 -4.789 -15.082 1.00 51.44 74 SER A CA 1
ATOM 587 C C . SER A 1 74 ? -9.382 -5.825 -15.608 1.00 51.44 74 SER A C 1
ATOM 589 O O . SER A 1 74 ? -9.874 -5.687 -16.726 1.00 51.44 74 SER A O 1
ATOM 591 N N . ARG A 1 75 ? -9.705 -6.862 -14.822 1.00 44.41 75 ARG A N 1
ATOM 592 C CA . ARG A 1 75 ? -10.672 -7.922 -15.171 1.00 44.41 75 ARG A CA 1
ATOM 593 C C . ARG A 1 75 ? -11.865 -8.036 -14.208 1.00 44.41 75 ARG A C 1
ATOM 595 O O . ARG A 1 75 ? -12.620 -9.000 -14.317 1.00 44.41 75 ARG A O 1
ATOM 602 N N . THR A 1 76 ? -12.036 -7.074 -13.305 1.00 44.94 76 THR A N 1
ATOM 603 C CA . THR A 1 76 ? -13.156 -6.990 -12.344 1.00 44.94 76 THR A CA 1
ATOM 604 C C . THR A 1 76 ? -13.916 -5.697 -12.552 1.00 44.94 76 THR A C 1
ATOM 606 O O . THR A 1 76 ? -15.158 -5.739 -12.447 1.00 44.94 76 THR A O 1
#

Foldseek 3Di:
DDDDPDPAAEAEDEVVVDPLVRVLVVVVVCVVVVGQHYEYEYADPDVVVVVSNVVSCVVPDDHHYHYDYPVVVVVD